Protein AF-G9KLZ4-F1 (afdb_monomer_lite)

Structure (mmCIF, N/CA/C/O backbone):
data_AF-G9KLZ4-F1
#
_entry.id   AF-G9KLZ4-F1
#
loop_
_atom_site.group_PDB
_atom_site.id
_atom_site.type_symbol
_atom_site.label_atom_id
_atom_site.label_alt_id
_atom_site.label_comp_id
_atom_site.label_asym_id
_atom_site.label_entity_id
_atom_site.label_seq_id
_atom_site.pdbx_PDB_ins_code
_atom_site.Cartn_x
_atom_site.Cartn_y
_atom_site.Cartn_z
_atom_site.occupancy
_atom_site.B_iso_or_equiv
_atom_site.auth_seq_id
_atom_site.auth_comp_id
_atom_site.auth_asym_id
_atom_site.auth_atom_id
_atom_site.pdbx_PDB_model_num
ATOM 1 N N . ASP A 1 1 ? 17.270 -8.031 0.902 1.00 45.28 1 ASP A N 1
ATOM 2 C CA . ASP A 1 1 ? 16.356 -8.291 2.027 1.00 45.28 1 ASP A CA 1
ATOM 3 C C . ASP A 1 1 ? 14.967 -7.839 1.598 1.00 45.28 1 ASP A C 1
ATOM 5 O O . ASP A 1 1 ? 14.796 -6.672 1.278 1.00 45.28 1 ASP A O 1
ATOM 9 N N . SER A 1 2 ? 14.025 -8.767 1.440 1.00 57.88 2 SER A N 1
ATOM 10 C CA . SER A 1 2 ? 12.684 -8.515 0.878 1.00 57.88 2 SER A CA 1
ATOM 11 C C . SER A 1 2 ? 11.637 -8.175 1.947 1.00 57.88 2 SER A C 1
ATOM 13 O O . SER A 1 2 ? 10.441 -8.213 1.678 1.00 57.88 2 SER A O 1
ATOM 15 N N . SER A 1 3 ? 12.092 -7.866 3.163 1.00 70.19 3 SER A N 1
ATOM 16 C CA . SER A 1 3 ? 11.264 -7.703 4.366 1.00 70.19 3 SER A CA 1
ATOM 17 C C . SER A 1 3 ? 11.072 -6.234 4.769 1.00 70.19 3 SER A C 1
ATOM 19 O O . SER A 1 3 ? 10.746 -5.941 5.917 1.00 70.19 3 SER A O 1
ATOM 21 N N . GLN A 1 4 ? 11.327 -5.302 3.850 1.00 74.44 4 GLN A N 1
ATOM 22 C CA . GLN A 1 4 ? 11.255 -3.864 4.100 1.00 74.44 4 GLN A CA 1
ATOM 23 C C . GLN A 1 4 ? 9.815 -3.366 3.925 1.00 74.44 4 GLN A C 1
ATOM 25 O O . GLN A 1 4 ? 9.137 -3.732 2.965 1.00 74.44 4 GLN A O 1
ATOM 30 N N . TRP A 1 5 ? 9.350 -2.521 4.843 1.00 79.38 5 TRP A N 1
ATOM 31 C CA . TRP A 1 5 ? 8.008 -1.943 4.815 1.00 79.38 5 TRP A CA 1
ATOM 32 C C . TRP A 1 5 ? 8.040 -0.470 5.220 1.00 79.38 5 TRP A C 1
ATOM 34 O O . TRP A 1 5 ? 8.915 -0.027 5.961 1.00 79.38 5 TRP A O 1
ATOM 44 N N . LEU A 1 6 ? 7.057 0.283 4.728 1.00 82.12 6 LEU A N 1
ATOM 45 C CA . LEU A 1 6 ? 6.790 1.658 5.132 1.00 82.12 6 LEU A CA 1
ATOM 46 C C . LEU A 1 6 ? 5.417 1.697 5.800 1.00 82.12 6 LEU A C 1
ATOM 48 O O . LEU A 1 6 ? 4.417 1.336 5.182 1.00 82.12 6 LEU A O 1
ATOM 52 N N . GLN A 1 7 ? 5.372 2.142 7.052 1.00 85.12 7 GLN A N 1
ATOM 53 C CA . GLN A 1 7 ? 4.125 2.366 7.774 1.00 85.12 7 GLN A CA 1
ATOM 54 C C . GLN A 1 7 ? 3.794 3.851 7.783 1.00 85.12 7 GLN A C 1
ATOM 56 O O . GLN A 1 7 ? 4.654 4.692 8.039 1.00 85.12 7 GLN A O 1
ATOM 61 N N . ILE A 1 8 ? 2.520 4.150 7.556 1.00 84.31 8 ILE A N 1
ATOM 62 C CA . ILE A 1 8 ? 1.965 5.492 7.681 1.00 84.31 8 ILE A CA 1
ATOM 63 C C . ILE A 1 8 ? 0.925 5.441 8.794 1.00 84.31 8 ILE A C 1
ATOM 65 O O . ILE A 1 8 ? -0.062 4.714 8.685 1.00 84.31 8 ILE A O 1
ATOM 69 N N . ASP A 1 9 ? 1.160 6.195 9.864 1.00 84.31 9 ASP A N 1
ATOM 70 C CA . ASP A 1 9 ? 0.176 6.387 10.925 1.00 84.31 9 ASP A CA 1
ATOM 71 C C . ASP A 1 9 ? -0.681 7.624 10.624 1.00 84.31 9 ASP A C 1
ATOM 73 O O . ASP A 1 9 ? -0.182 8.747 10.520 1.00 84.31 9 ASP A O 1
ATOM 77 N N . LEU A 1 10 ? -1.983 7.396 10.456 1.00 83.38 10 LEU A N 1
ATOM 78 C CA . LEU A 1 10 ? -2.973 8.427 10.148 1.00 83.38 10 LEU A CA 1
ATOM 79 C C . LEU A 1 10 ? -3.624 9.020 11.407 1.00 83.38 10 LEU A C 1
ATOM 81 O O . LEU A 1 10 ? -4.384 9.981 11.272 1.00 83.38 10 LEU A O 1
ATOM 85 N N . LYS A 1 11 ? -3.352 8.465 12.602 1.00 80.50 11 LYS A N 1
ATOM 86 C CA . LYS A 1 11 ? -3.922 8.806 13.926 1.00 80.50 11 LYS A CA 1
ATOM 87 C C . LYS A 1 11 ? -5.439 8.661 14.081 1.00 80.50 11 LYS A C 1
ATOM 89 O O . LYS A 1 11 ? -5.935 8.521 15.192 1.00 80.50 11 LYS A O 1
ATOM 94 N N . GLU A 1 12 ? -6.179 8.681 12.981 1.00 82.44 12 GLU A N 1
ATOM 95 C CA . GLU A 1 12 ? -7.623 8.497 12.915 1.00 82.44 12 GLU A CA 1
ATOM 96 C C . GLU A 1 12 ? -7.977 7.540 11.776 1.00 82.44 12 GLU A C 1
ATOM 98 O O . GLU A 1 12 ? -7.294 7.486 10.749 1.00 82.44 12 GLU A O 1
ATOM 103 N N . VAL A 1 13 ? -9.096 6.827 11.922 1.00 82.50 13 VAL A N 1
ATOM 104 C CA . VAL A 1 13 ? -9.627 5.966 10.861 1.00 82.50 13 VAL A CA 1
ATOM 105 C C . VAL A 1 13 ? -10.113 6.843 9.707 1.00 82.50 13 VAL A C 1
ATOM 107 O O . VAL A 1 13 ? -11.129 7.531 9.811 1.00 82.50 13 VAL A O 1
ATOM 110 N N . LYS A 1 14 ? -9.379 6.816 8.593 1.00 83.94 14 LYS A N 1
ATOM 111 C CA . LYS A 1 14 ? -9.723 7.530 7.358 1.00 83.94 14 LYS A CA 1
ATOM 112 C C . LYS A 1 14 ? -9.916 6.546 6.212 1.00 83.94 14 LYS A C 1
ATOM 114 O O . LYS A 1 14 ? -9.262 5.508 6.144 1.00 83.94 14 LYS A O 1
ATOM 119 N N . VAL A 1 15 ? -10.818 6.892 5.297 1.00 84.00 15 VAL A N 1
ATOM 120 C CA . VAL A 1 15 ? -11.029 6.132 4.062 1.00 84.00 15 VAL A CA 1
ATOM 121 C C . VAL A 1 15 ? -9.944 6.530 3.065 1.00 84.00 15 VAL A C 1
ATOM 123 O O . VAL A 1 15 ? -9.915 7.670 2.607 1.00 84.00 15 VAL A O 1
ATOM 126 N N . ILE A 1 16 ? -9.051 5.595 2.737 1.00 81.56 16 ILE A N 1
ATOM 127 C CA . ILE A 1 16 ? -8.002 5.791 1.731 1.00 81.56 16 ILE A CA 1
ATOM 128 C C . ILE A 1 16 ? -8.503 5.265 0.387 1.00 81.56 16 ILE A C 1
ATOM 130 O O . I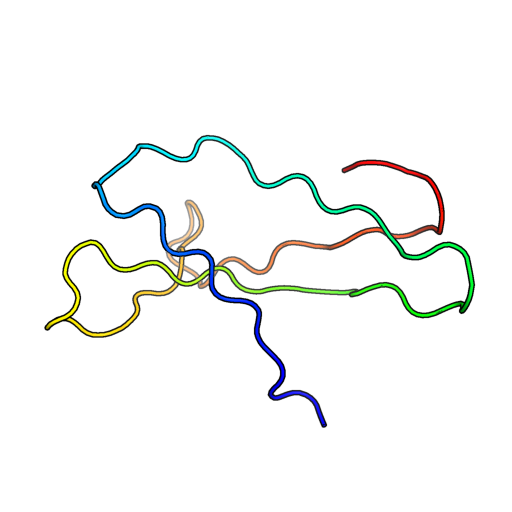LE A 1 16 ? -8.761 4.073 0.238 1.00 81.56 16 ILE A O 1
ATOM 134 N N . SER A 1 17 ? -8.664 6.164 -0.584 1.00 79.44 17 SER A N 1
ATOM 135 C CA . SER A 1 17 ? -9.166 5.846 -1.928 1.00 79.44 17 SER A CA 1
ATOM 136 C C . SER A 1 17 ? -8.065 5.482 -2.927 1.00 79.44 17 SER A C 1
ATOM 138 O O . SER A 1 17 ? -8.358 4.880 -3.957 1.00 79.44 17 SER A O 1
ATOM 140 N N . GLY A 1 18 ? -6.808 5.819 -2.635 1.00 76.94 18 GLY A N 1
ATOM 141 C CA . GLY A 1 18 ? -5.680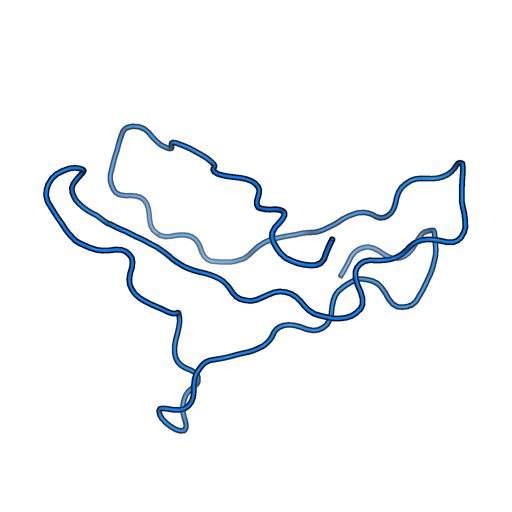 5.532 -3.512 1.00 76.94 18 GLY A CA 1
ATOM 142 C C . GLY A 1 18 ? -4.339 5.759 -2.826 1.00 76.94 18 GLY A C 1
ATOM 143 O O . GLY A 1 18 ? -4.238 6.524 -1.866 1.00 76.94 18 GLY A O 1
ATOM 144 N N . ILE A 1 19 ? -3.319 5.073 -3.331 1.00 77.38 19 ILE A N 1
ATOM 145 C CA . ILE A 1 19 ? -1.921 5.235 -2.937 1.00 77.38 19 ILE A CA 1
ATOM 146 C C . ILE A 1 19 ? -1.169 5.576 -4.216 1.00 77.38 19 ILE A C 1
ATOM 148 O O . ILE A 1 19 ? -1.201 4.792 -5.158 1.00 77.38 19 ILE A O 1
ATOM 152 N N . LEU A 1 20 ? -0.526 6.740 -4.238 1.00 70.38 20 LEU A N 1
ATOM 153 C CA . LEU A 1 20 ? 0.326 7.168 -5.342 1.00 70.38 20 LEU A CA 1
ATOM 154 C C . LEU A 1 20 ? 1.775 6.905 -4.944 1.00 70.38 20 LEU A C 1
ATOM 156 O O . LEU A 1 20 ? 2.229 7.397 -3.907 1.00 70.38 20 LEU A O 1
ATOM 160 N N . THR A 1 21 ? 2.494 6.126 -5.747 1.00 68.50 21 THR A N 1
ATOM 161 C CA . THR A 1 21 ? 3.919 5.850 -5.526 1.00 68.50 21 THR A CA 1
ATOM 162 C C . THR A 1 21 ? 4.760 6.554 -6.582 1.00 68.50 21 THR A C 1
ATOM 164 O O . THR A 1 21 ? 4.435 6.547 -7.769 1.00 68.50 21 THR A O 1
ATOM 167 N N . GLN A 1 22 ? 5.865 7.172 -6.165 1.00 62.75 22 GLN A N 1
ATOM 168 C CA . GLN A 1 22 ? 6.825 7.792 -7.076 1.00 62.75 22 GLN A CA 1
ATOM 169 C C . GLN A 1 22 ? 8.198 7.143 -6.900 1.00 62.75 22 GLN A C 1
ATOM 171 O O . GLN A 1 22 ? 8.688 7.009 -5.778 1.00 62.75 22 GLN A O 1
ATOM 176 N N . GLY A 1 23 ? 8.798 6.719 -8.015 1.00 61.47 23 GLY A N 1
ATOM 177 C CA . GLY A 1 23 ? 10.156 6.184 -8.049 1.00 61.47 23 GLY A CA 1
ATOM 178 C C . GLY A 1 23 ? 11.201 7.231 -7.658 1.00 61.47 23 GLY A C 1
ATOM 179 O O . GLY A 1 23 ? 10.995 8.437 -7.807 1.00 61.47 23 GLY A O 1
ATOM 180 N N . ARG A 1 24 ? 12.343 6.761 -7.152 1.00 57.88 24 ARG A N 1
ATOM 181 C CA . ARG A 1 24 ? 13.495 7.609 -6.836 1.00 57.88 24 ARG A CA 1
ATOM 182 C C . ARG A 1 24 ? 14.286 7.899 -8.119 1.00 57.88 24 ARG A C 1
ATOM 184 O O . ARG A 1 24 ? 14.327 7.077 -9.028 1.00 57.88 24 ARG A O 1
ATOM 191 N N . CYS A 1 25 ? 14.888 9.082 -8.225 1.00 51.06 25 CYS A N 1
ATOM 192 C CA . CYS A 1 25 ? 15.520 9.547 -9.466 1.00 51.06 25 CYS A CA 1
ATOM 193 C C . CYS A 1 25 ? 16.994 9.135 -9.644 1.00 51.06 25 CYS A C 1
ATOM 195 O O . CYS A 1 25 ? 17.578 9.455 -10.682 1.00 51.06 25 CYS A O 1
ATOM 197 N N . ASP A 1 26 ? 17.599 8.479 -8.651 1.00 48.00 26 ASP A N 1
ATOM 198 C CA . ASP A 1 26 ? 19.051 8.321 -8.505 1.00 48.00 26 ASP A CA 1
ATOM 199 C C . ASP A 1 26 ? 19.585 6.896 -8.721 1.00 48.00 26 ASP A C 1
ATOM 201 O O . ASP A 1 26 ? 20.780 6.749 -8.974 1.00 48.00 26 ASP A O 1
ATOM 205 N N . ILE A 1 27 ? 18.740 5.863 -8.692 1.00 45.41 27 ILE A N 1
ATOM 206 C CA . ILE A 1 27 ? 19.130 4.476 -8.978 1.00 45.41 27 ILE A CA 1
ATOM 207 C C . ILE A 1 27 ? 17.988 3.754 -9.710 1.00 45.41 27 ILE A C 1
ATOM 209 O O . ILE A 1 27 ? 16.818 4.013 -9.429 1.00 45.41 27 ILE A O 1
ATOM 213 N N . ASP A 1 28 ? 18.319 2.848 -10.637 1.00 47.34 28 ASP A N 1
ATOM 214 C CA . ASP A 1 28 ? 17.354 1.978 -11.333 1.00 47.34 28 ASP A CA 1
ATOM 215 C C . ASP A 1 28 ? 16.837 0.866 -10.391 1.00 47.34 28 ASP A C 1
ATOM 217 O O . ASP A 1 28 ? 17.014 -0.326 -10.629 1.00 47.34 28 ASP A O 1
ATOM 221 N N . GLU A 1 29 ? 16.206 1.259 -9.283 1.00 45.47 29 GLU A N 1
ATOM 222 C CA . GLU A 1 29 ? 15.424 0.375 -8.420 1.00 45.47 29 GLU A CA 1
ATOM 223 C C . GLU A 1 29 ? 13.998 0.916 -8.324 1.00 45.47 29 GLU A C 1
ATOM 225 O O . GLU A 1 29 ? 13.714 1.889 -7.623 1.00 45.47 29 GLU A O 1
ATOM 230 N N . TRP A 1 30 ? 13.072 0.262 -9.019 1.00 54.53 30 TRP A N 1
ATOM 231 C CA . TRP A 1 30 ? 11.645 0.461 -8.807 1.00 54.53 30 TRP A CA 1
ATOM 232 C C . TRP A 1 30 ? 11.068 -0.718 -8.030 1.00 54.53 30 TRP A C 1
ATOM 234 O O . TRP A 1 30 ? 11.400 -1.886 -8.253 1.00 54.53 30 TRP A O 1
ATOM 244 N N . MET A 1 31 ? 10.166 -0.417 -7.098 1.00 54.50 31 MET A N 1
ATOM 245 C CA . MET A 1 31 ? 9.425 -1.449 -6.387 1.00 54.50 31 MET A CA 1
ATOM 246 C C . MET A 1 31 ? 8.482 -2.127 -7.390 1.00 54.50 31 MET A C 1
ATOM 248 O O . MET A 1 31 ? 7.486 -1.548 -7.804 1.00 54.50 31 MET A O 1
ATOM 252 N N . THR A 1 32 ? 8.801 -3.347 -7.825 1.00 60.09 32 THR A N 1
ATOM 253 C CA . THR A 1 32 ? 8.020 -4.040 -8.870 1.00 60.09 32 THR A CA 1
ATOM 254 C C . THR A 1 32 ? 6.632 -4.454 -8.386 1.00 60.09 32 THR A C 1
ATOM 256 O O . THR A 1 32 ? 5.679 -4.483 -9.166 1.00 60.09 32 THR A O 1
ATOM 259 N N . LYS A 1 33 ? 6.505 -4.783 -7.097 1.00 67.31 33 LYS A N 1
ATOM 260 C CA . LYS A 1 33 ? 5.276 -5.272 -6.471 1.00 67.31 33 LYS A CA 1
ATOM 261 C C . LYS A 1 33 ? 5.225 -4.839 -5.011 1.00 67.31 33 LYS A C 1
ATOM 263 O O . LYS A 1 33 ? 6.218 -4.992 -4.306 1.00 67.31 33 LYS A O 1
ATOM 268 N N . TYR A 1 34 ? 4.069 -4.375 -4.551 1.00 75.19 34 TYR A N 1
ATOM 269 C CA . TYR A 1 34 ? 3.820 -4.105 -3.137 1.00 75.19 34 TYR A CA 1
ATOM 270 C C . TYR A 1 34 ? 2.479 -4.687 -2.686 1.00 75.19 34 TYR A C 1
ATOM 272 O O . TYR A 1 34 ? 1.509 -4.753 -3.443 1.00 75.19 34 TYR A O 1
ATOM 280 N N . SER A 1 35 ? 2.430 -5.141 -1.436 1.00 77.75 35 SER A N 1
ATOM 281 C CA . SER A 1 35 ? 1.201 -5.573 -0.771 1.00 77.75 35 SER A CA 1
ATOM 282 C C . SER A 1 35 ? 0.784 -4.521 0.243 1.00 77.75 35 SER A C 1
ATOM 284 O O . SER A 1 35 ? 1.612 -4.068 1.031 1.00 77.75 35 SER A O 1
ATOM 286 N N . VAL A 1 36 ? -0.498 -4.172 0.259 1.00 83.00 36 VAL A N 1
ATOM 287 C CA . VAL A 1 36 ? -1.040 -3.230 1.240 1.00 83.00 36 VAL A CA 1
ATOM 288 C C . VAL A 1 36 ? -1.593 -4.012 2.419 1.00 83.00 36 VAL A C 1
ATOM 290 O O . VAL A 1 36 ? -2.419 -4.913 2.253 1.00 83.00 36 VAL A O 1
ATOM 293 N N . GLN A 1 37 ? -1.144 -3.643 3.611 1.00 86.81 37 GLN A N 1
ATOM 294 C CA . GLN A 1 37 ? -1.752 -4.063 4.861 1.00 86.81 37 GLN A CA 1
ATOM 295 C C . GLN A 1 37 ? -2.328 -2.838 5.560 1.00 86.81 37 GLN A C 1
ATOM 297 O O . GLN A 1 37 ? -1.747 -1.756 5.509 1.00 86.81 37 GLN A O 1
ATOM 302 N N . TYR A 1 38 ? -3.468 -3.009 6.215 1.00 85.19 38 TYR A N 1
ATOM 303 C CA . TYR A 1 38 ? -4.097 -1.950 6.989 1.00 85.19 38 TYR A CA 1
ATOM 304 C C . TYR A 1 38 ? -4.589 -2.484 8.326 1.00 85.19 38 TYR A C 1
ATOM 306 O O . TYR A 1 38 ? -4.786 -3.687 8.523 1.00 85.19 38 TYR A O 1
ATOM 314 N N . ARG A 1 39 ? -4.783 -1.553 9.253 1.00 85.38 39 ARG A N 1
ATOM 315 C CA . ARG A 1 39 ? -5.278 -1.818 10.591 1.00 85.38 39 ARG A CA 1
ATOM 316 C C . ARG A 1 39 ? -6.017 -0.584 11.100 1.00 85.38 39 ARG A C 1
ATOM 318 O O . ARG A 1 39 ? -5.538 0.527 10.916 1.00 85.38 39 ARG A O 1
ATOM 325 N N . THR A 1 40 ? -7.180 -0.783 11.710 1.00 83.56 40 THR A N 1
ATOM 326 C CA . THR A 1 40 ? -8.036 0.305 12.219 1.00 83.56 40 THR A CA 1
ATOM 327 C C . THR A 1 40 ? -7.806 0.624 13.692 1.00 83.56 40 THR A C 1
ATOM 329 O O . THR A 1 40 ? -8.165 1.706 14.135 1.00 83.56 40 THR A O 1
ATOM 332 N N . ASP A 1 41 ? -7.230 -0.312 14.445 1.00 80.19 41 ASP A N 1
ATOM 333 C CA . ASP A 1 41 ? -6.967 -0.194 15.879 1.00 80.19 41 ASP A CA 1
ATOM 334 C C . ASP A 1 41 ? -5.581 -0.769 16.170 1.00 80.19 41 ASP A C 1
ATOM 336 O O . ASP A 1 41 ? -5.256 -1.857 15.697 1.00 80.19 41 ASP A O 1
ATOM 340 N N . GLU A 1 42 ? -4.758 -0.062 16.940 1.00 75.31 42 GLU A N 1
ATOM 341 C CA . GLU A 1 42 ? -3.393 -0.479 17.261 1.00 75.31 42 GLU A CA 1
ATOM 342 C C . GLU A 1 42 ? -3.286 -1.827 17.986 1.00 75.31 42 GLU A C 1
ATOM 344 O O . GLU A 1 42 ? -2.237 -2.474 17.928 1.00 75.31 42 GLU A O 1
ATOM 349 N N . SER A 1 43 ? -4.362 -2.273 18.630 1.00 78.75 43 SER A N 1
ATOM 350 C CA . SER A 1 43 ? -4.433 -3.562 19.319 1.00 78.75 43 SER A CA 1
ATOM 351 C C . SER A 1 43 ? -4.685 -4.754 18.386 1.00 78.75 43 SER A C 1
ATOM 353 O O . SER A 1 43 ? -4.496 -5.904 18.785 1.00 78.75 43 SER A O 1
ATOM 355 N N . LEU A 1 44 ? -5.096 -4.506 17.138 1.00 83.88 44 LEU A N 1
ATOM 356 C CA . LEU A 1 44 ? -5.439 -5.556 16.182 1.00 83.88 44 LEU A CA 1
ATOM 357 C C . LEU A 1 44 ? -4.229 -6.028 15.360 1.00 83.88 44 LEU A C 1
ATOM 359 O O . LEU A 1 44 ? -3.167 -5.401 15.307 1.00 83.88 44 LEU A O 1
ATOM 363 N N . ASN A 1 45 ? -4.403 -7.159 14.679 1.00 86.06 45 ASN A N 1
ATOM 364 C CA . ASN A 1 45 ? -3.443 -7.634 13.688 1.00 86.06 45 ASN A CA 1
ATOM 365 C C . ASN A 1 45 ? -3.604 -6.877 12.365 1.00 86.06 45 ASN A C 1
ATOM 367 O O . ASN A 1 45 ? -4.693 -6.417 12.019 1.00 86.06 45 ASN A O 1
ATOM 371 N N . TRP A 1 46 ? -2.511 -6.785 11.612 1.00 84.38 46 TRP A N 1
ATOM 372 C CA . TRP A 1 46 ? -2.514 -6.263 10.249 1.00 84.38 46 TRP A CA 1
ATOM 373 C C . TRP A 1 46 ? -3.332 -7.163 9.324 1.00 84.38 46 TRP A C 1
ATOM 375 O O . TRP A 1 46 ? -3.186 -8.387 9.335 1.00 84.38 46 TRP A O 1
ATOM 385 N N . ILE A 1 47 ? -4.185 -6.552 8.505 1.00 85.88 47 ILE A N 1
ATOM 386 C CA . ILE A 1 47 ? -5.048 -7.252 7.555 1.00 85.88 47 ILE A CA 1
ATOM 387 C C . ILE A 1 47 ? -4.570 -6.928 6.142 1.00 85.88 47 ILE A C 1
ATOM 389 O O . ILE A 1 47 ? -4.382 -5.764 5.792 1.00 85.88 47 ILE A O 1
ATOM 393 N N . 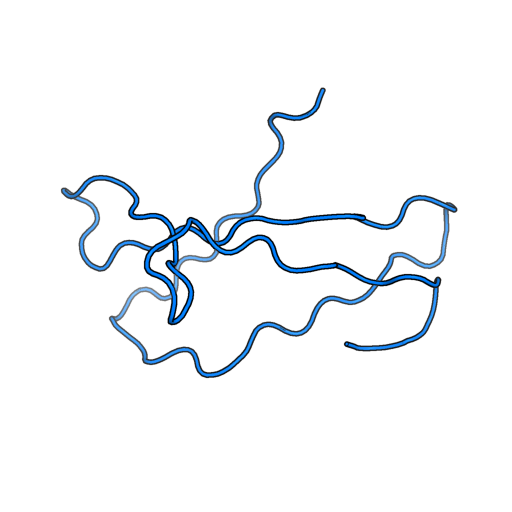TYR A 1 48 ? -4.380 -7.960 5.318 1.00 84.94 48 TYR A N 1
ATOM 394 C CA . TYR A 1 48 ? -4.053 -7.783 3.904 1.00 84.94 48 TYR A CA 1
ATOM 395 C C . TYR A 1 48 ? -5.247 -7.224 3.140 1.00 84.94 48 TYR A C 1
ATOM 397 O O . TYR A 1 48 ? -6.366 -7.728 3.260 1.00 84.94 48 TYR A O 1
ATOM 405 N N . TYR A 1 49 ? -4.988 -6.231 2.293 1.00 83.06 49 TYR A N 1
ATOM 406 C CA . TYR A 1 49 ? -5.971 -5.785 1.322 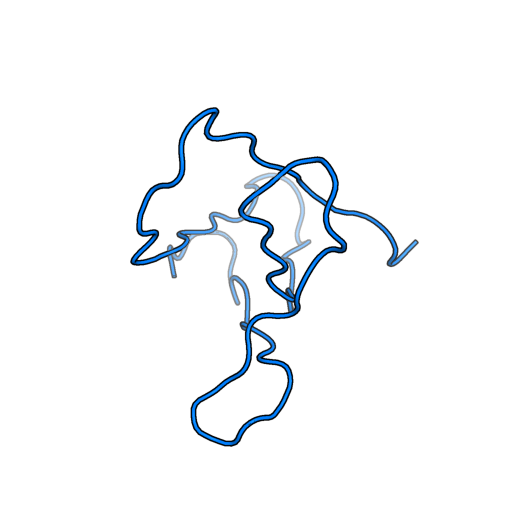1.00 83.06 49 TYR A CA 1
ATOM 407 C C . TYR A 1 49 ? -6.265 -6.918 0.332 1.00 83.06 49 TYR A C 1
ATOM 409 O O . TYR A 1 49 ? -5.358 -7.482 -0.291 1.00 83.06 49 TYR A O 1
ATOM 417 N N . LYS A 1 50 ? -7.547 -7.256 0.195 1.00 82.88 50 LYS A N 1
ATOM 418 C CA . LYS A 1 50 ? -8.024 -8.301 -0.711 1.00 82.88 50 LYS A CA 1
ATOM 419 C C . LYS A 1 50 ? -8.641 -7.672 -1.948 1.00 82.88 50 LYS A C 1
ATOM 421 O O . LYS A 1 50 ? -9.337 -6.666 -1.857 1.00 82.88 50 LYS A O 1
ATOM 426 N N . ASP A 1 51 ? -8.378 -8.275 -3.097 1.00 75.94 51 ASP A N 1
ATOM 427 C CA . ASP A 1 51 ? -9.012 -7.884 -4.347 1.00 75.94 51 ASP A CA 1
ATOM 428 C C . ASP A 1 51 ? -10.467 -8.383 -4.416 1.00 75.94 51 ASP A C 1
ATOM 430 O O . ASP A 1 51 ? -10.899 -9.184 -3.585 1.00 75.94 51 ASP A O 1
ATOM 434 N N . GLN A 1 52 ? -11.218 -7.968 -5.439 1.00 74.31 52 GLN A N 1
ATOM 435 C CA . GLN A 1 52 ? -12.610 -8.391 -5.672 1.00 74.31 52 GLN A CA 1
ATOM 436 C C . GLN A 1 52 ? -12.781 -9.920 -5.761 1.00 74.31 52 GLN A C 1
ATOM 438 O O . GLN A 1 52 ? -13.868 -10.441 -5.533 1.00 74.31 52 GLN A O 1
ATOM 443 N N . THR A 1 53 ? -11.698 -10.644 -6.056 1.00 74.19 53 THR A N 1
ATOM 444 C CA . THR A 1 53 ? -11.648 -12.113 -6.115 1.00 74.19 53 THR A CA 1
ATOM 445 C C . THR A 1 53 ? -11.367 -12.782 -4.762 1.00 74.19 53 THR A C 1
ATOM 447 O O . THR A 1 53 ? -11.319 -14.006 -4.685 1.00 74.19 53 THR A O 1
ATOM 450 N N . GLY A 1 54 ? -11.163 -12.009 -3.688 1.00 73.31 54 GLY A N 1
ATOM 451 C CA . GLY A 1 54 ? -10.845 -12.506 -2.344 1.00 73.31 54 GLY A CA 1
ATOM 452 C C . GLY A 1 54 ? -9.369 -12.856 -2.119 1.00 73.31 54 GLY A C 1
ATOM 453 O O . GLY A 1 54 ? -8.987 -13.186 -0.994 1.00 73.31 54 GLY A O 1
ATOM 454 N N . ASN A 1 55 ? -8.536 -12.746 -3.155 1.00 74.75 55 ASN A N 1
ATOM 455 C CA . ASN A 1 55 ? -7.095 -12.969 -3.077 1.00 74.75 55 ASN A CA 1
ATOM 456 C C . ASN A 1 55 ? -6.367 -11.747 -2.511 1.00 74.75 55 ASN A C 1
ATOM 458 O O . ASN A 1 55 ? -6.806 -10.613 -2.710 1.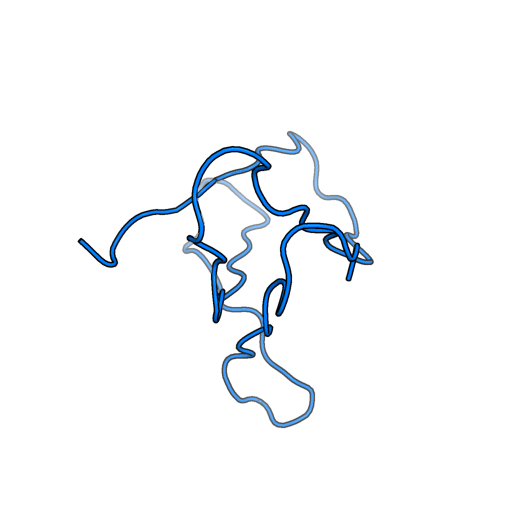00 74.75 55 ASN A O 1
ATOM 462 N N . ASN A 1 56 ? -5.225 -11.967 -1.855 1.00 77.44 56 ASN A N 1
ATOM 463 C CA . ASN A 1 56 ? -4.345 -10.878 -1.428 1.00 77.44 56 ASN A CA 1
ATOM 464 C C . ASN A 1 56 ? -3.933 -10.063 -2.654 1.00 77.44 56 ASN A C 1
ATOM 466 O O . ASN A 1 56 ? -3.300 -10.592 -3.573 1.00 77.44 56 ASN A O 1
ATOM 470 N N . ARG A 1 57 ? -4.307 -8.783 -2.681 1.00 76.31 57 ARG A N 1
ATOM 471 C CA . ARG A 1 57 ? -4.001 -7.934 -3.825 1.00 76.31 57 ARG A CA 1
ATOM 472 C C . ARG A 1 57 ? -2.542 -7.528 -3.760 1.00 76.31 57 ARG A C 1
ATOM 474 O O . ARG A 1 57 ? -2.081 -6.944 -2.779 1.00 76.31 57 ARG A O 1
ATOM 481 N N . VAL A 1 58 ? -1.840 -7.817 -4.842 1.00 75.31 58 VAL A N 1
ATOM 482 C CA . VAL A 1 58 ? -0.513 -7.279 -5.096 1.00 75.31 58 VAL A CA 1
ATOM 483 C C . VAL A 1 58 ? -0.685 -6.145 -6.088 1.00 75.31 58 VAL A C 1
ATOM 485 O O . VAL A 1 58 ? -1.234 -6.338 -7.173 1.00 75.31 58 VAL A O 1
ATOM 488 N N . PHE A 1 59 ? -0.257 -4.957 -5.693 1.00 73.00 59 PHE A N 1
ATOM 489 C CA . PHE A 1 59 ? -0.226 -3.801 -6.566 1.00 73.00 59 PHE A CA 1
ATOM 490 C C . PHE A 1 59 ? 1.110 -3.787 -7.297 1.00 73.00 59 PHE A C 1
ATOM 492 O O . PHE A 1 59 ? 2.159 -4.079 -6.716 1.00 73.00 59 PHE A O 1
ATOM 499 N N . TYR A 1 60 ? 1.062 -3.484 -8.586 1.00 65.94 60 TYR A N 1
ATOM 500 C CA . TYR A 1 60 ? 2.261 -3.249 -9.372 1.00 65.94 60 TYR A CA 1
ATOM 501 C C . TYR A 1 60 ? 2.715 -1.823 -9.085 1.00 65.94 60 TYR A C 1
ATOM 503 O O . TYR A 1 60 ? 1.919 -0.892 -9.195 1.00 65.94 60 TYR A O 1
ATOM 511 N N . GLY A 1 61 ? 3.960 -1.674 -8.641 1.00 61.91 61 GLY A N 1
ATOM 512 C CA . GLY A 1 61 ? 4.559 -0.354 -8.494 1.00 61.91 61 GLY A CA 1
ATOM 513 C C . GLY A 1 61 ? 5.010 0.196 -9.842 1.00 61.91 61 GLY A C 1
ATOM 514 O O . GLY A 1 61 ? 4.677 -0.331 -10.908 1.00 61.91 61 GLY A O 1
ATOM 515 N N . ASN A 1 62 ? 5.767 1.283 -9.792 1.00 56.78 62 ASN A N 1
ATOM 516 C CA . ASN A 1 62 ? 6.190 2.011 -10.977 1.00 56.78 62 ASN A CA 1
ATOM 517 C C . ASN A 1 62 ? 7.011 1.087 -11.895 1.00 56.78 62 ASN A C 1
ATOM 519 O O . ASN A 1 62 ? 7.884 0.354 -11.438 1.00 56.78 62 ASN A O 1
ATOM 523 N N . SER A 1 63 ? 6.709 1.107 -13.194 1.00 52.50 63 SER A N 1
ATOM 524 C CA . SER A 1 63 ? 7.473 0.373 -14.219 1.00 52.50 63 SER A CA 1
ATOM 525 C C . SER A 1 63 ? 8.576 1.229 -14.854 1.00 52.50 63 SER A C 1
ATOM 527 O O . SER A 1 63 ? 9.264 0.766 -15.759 1.00 52.50 63 SER A O 1
ATOM 529 N N . ASP A 1 64 ? 8.729 2.477 -14.400 1.00 49.72 64 ASP A N 1
ATOM 530 C CA . ASP A 1 64 ? 9.722 3.435 -14.871 1.00 49.72 64 ASP A CA 1
ATOM 531 C C . ASP A 1 64 ? 10.072 4.488 -13.789 1.00 49.72 64 ASP A C 1
ATOM 533 O O . ASP A 1 64 ? 9.472 4.551 -12.711 1.00 49.72 64 ASP A O 1
ATOM 537 N N . ARG A 1 65 ? 11.084 5.317 -14.082 1.00 48.72 65 ARG A N 1
ATOM 538 C CA . ARG A 1 65 ? 11.688 6.302 -13.161 1.00 48.72 65 ARG A CA 1
ATOM 539 C C . ARG A 1 65 ? 10.814 7.534 -12.884 1.00 48.72 65 ARG A C 1
ATOM 541 O O . ARG A 1 65 ? 11.097 8.284 -11.954 1.00 48.72 65 ARG A O 1
ATOM 548 N N . T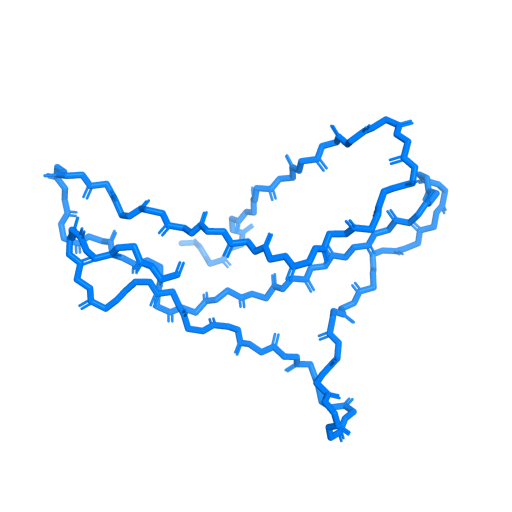HR A 1 66 ? 9.814 7.814 -13.716 1.00 46.31 66 THR A N 1
ATOM 549 C CA . THR A 1 66 ? 9.168 9.142 -13.765 1.00 46.31 66 THR A CA 1
ATOM 550 C C . THR A 1 66 ? 7.653 9.112 -13.848 1.00 46.31 66 THR A C 1
ATOM 552 O O . THR A 1 66 ? 7.036 10.162 -13.683 1.00 46.31 66 THR A O 1
ATOM 555 N N . SER A 1 67 ? 7.039 7.959 -14.096 1.00 47.91 67 SER A N 1
ATOM 556 C CA . SER A 1 67 ? 5.594 7.866 -14.213 1.00 47.91 67 SER A CA 1
ATOM 557 C C . SER A 1 67 ? 4.981 7.650 -12.836 1.00 47.91 67 SER A C 1
ATOM 559 O O . SER A 1 67 ? 5.302 6.706 -12.110 1.00 47.91 67 SER A O 1
ATOM 561 N N . THR A 1 68 ? 4.130 8.594 -12.453 1.00 45.28 68 THR A N 1
ATOM 562 C CA . THR A 1 68 ? 3.162 8.440 -11.370 1.00 45.28 68 THR A CA 1
ATOM 563 C C . THR A 1 68 ? 2.113 7.424 -11.799 1.00 45.28 68 THR A C 1
ATOM 565 O O . THR A 1 68 ? 1.464 7.617 -12.829 1.00 45.28 68 THR A O 1
ATOM 568 N N . VAL A 1 69 ? 1.941 6.377 -10.997 1.00 48.66 69 VAL A N 1
ATOM 569 C CA . VAL A 1 69 ? 0.828 5.421 -11.083 1.00 48.66 69 VAL A CA 1
ATOM 570 C C . VAL A 1 69 ? -0.073 5.552 -9.868 1.00 48.66 69 VAL A C 1
ATOM 572 O O . VAL A 1 69 ? 0.455 5.873 -8.775 1.00 48.66 69 VAL A O 1
#

Organism: Mustela putorius furo (NCBI:txid9669)

Secondary structure (DSSP, 8-state):
----------SS------------SSSS----EEE-EE-SSTTSPPEEPBPTTSSBPEEE--SSSS---

InterPro domains:
  IPR000421 Coagulation factor 5/8, C-terminal domain [PF00754] (2-66)
  IPR000421 Coagulation factor 5/8, C-terminal domain [PS50022] (1-69)
  IPR008979 Galactose-binding-like domain superfamily [SSF49785] (1-69)

Sequence (69 aa):
DSSQWLQIDLKEVKVISGILTQGRCDIDEWMTKYSVQYRTDESLNWIYYKDQTGNNRVFYGNSDRTSTV

Radius of gyration: 13.85 Å; chains: 1; bounding box: 32×22×34 Å

Foldseek 3Di:
DPPDDDDDDPVADDDDPDDKDAADQPDPDWDQKDWDWDDHDPPDDTDTDADPVRHRDIDGTDPDRGDID

pLDDT: mean 70.58, std 13.73, range [45.28, 86.81]